Protein AF-A0A2G6D3D5-F1 (afdb_monomer_lite)

Foldseek 3Di:
DLVPDPPQQPDDVVSVVVSCVVVVHPSVVVVVVLVVVQVCCLVPVLVVLVPDPDDPVVSVVVQVVLCSHPPSRRHHNDD

Secondary structure (DSSP, 8-state):
-BTTB--GGG--HHHHHHHHHHTT--HHHHHHHHHHHHHHHHHHHHHHHHHSSS-HHHHHHHHHHHHTS-TTT------

Sequence (79 aa):
NLGKTKEWYTVTMAHFQSWADKSGIPWRAIKPRLDDTMSKARELWPGALKALPMDEAHKEGPGAHWARLQDDFTIKAAK

Structure (mmCIF, N/CA/C/O backbone):
data_AF-A0A2G6D3D5-F1
#
_entry.id   AF-A0A2G6D3D5-F1
#
loop_
_atom_site.group_PDB
_atom_site.id
_atom_site.type_symbol
_atom_site.label_atom_id
_atom_site.label_alt_id
_atom_site.label_comp_id
_atom_site.label_asym_id
_atom_site.label_entity_id
_atom_site.label_seq_id
_atom_site.pdbx_PDB_ins_code
_atom_site.Cartn_x
_atom_site.Cartn_y
_atom_site.Cartn_z
_atom_site.occupancy
_atom_site.B_iso_or_equiv
_atom_site.auth_seq_id
_atom_site.auth_comp_id
_atom_site.auth_asym_id
_atom_site.auth_atom_id
_atom_site.pdbx_PDB_model_num
ATOM 1 N N . ASN A 1 1 ? -14.120 5.288 -1.328 1.00 55.72 1 ASN A N 1
ATOM 2 C CA . ASN A 1 1 ? -13.181 6.043 -0.467 1.00 55.72 1 ASN A CA 1
ATOM 3 C C . ASN A 1 1 ? -13.097 5.405 0.899 1.00 55.72 1 ASN A C 1
ATOM 5 O O . ASN A 1 1 ? -14.140 5.208 1.517 1.00 55.72 1 ASN A O 1
ATOM 9 N N . LEU A 1 2 ? -11.882 5.120 1.363 1.00 64.00 2 LEU A N 1
ATOM 10 C CA . LEU A 1 2 ? -11.601 4.530 2.672 1.00 64.00 2 LEU A CA 1
ATOM 11 C C . LEU A 1 2 ? -11.885 5.558 3.788 1.00 64.00 2 LEU A C 1
ATOM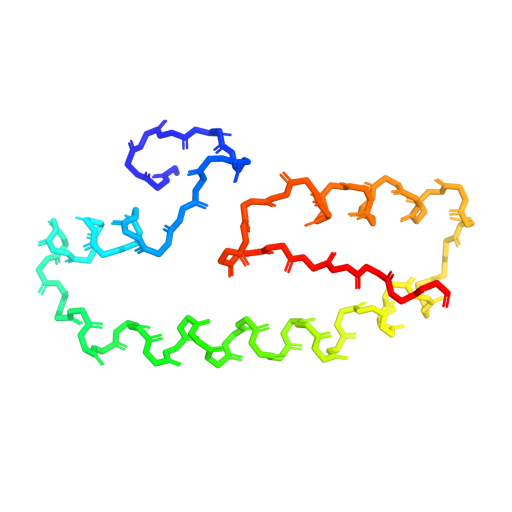 13 O O . LEU A 1 2 ? -10.994 6.237 4.274 1.00 64.00 2 LEU A O 1
ATOM 17 N N . GLY A 1 3 ? -13.161 5.781 4.118 1.00 61.94 3 GLY A N 1
ATOM 18 C CA . GLY A 1 3 ? -13.554 6.848 5.049 1.00 61.94 3 GLY A CA 1
ATOM 19 C C . GLY A 1 3 ? -13.518 8.254 4.436 1.00 61.94 3 GLY A C 1
ATOM 20 O O . GLY A 1 3 ? -13.046 9.191 5.063 1.00 61.94 3 GLY A O 1
ATOM 21 N N . LYS A 1 4 ? -14.035 8.413 3.208 1.00 66.12 4 LYS A N 1
ATOM 22 C CA . LYS A 1 4 ? -14.121 9.682 2.443 1.00 66.12 4 LYS A CA 1
ATOM 23 C C . LYS A 1 4 ? -12.794 10.287 1.951 1.00 66.12 4 LYS A C 1
ATOM 25 O O . LYS A 1 4 ? -12.868 11.086 1.022 1.00 66.12 4 LYS A O 1
ATOM 30 N N . THR A 1 5 ? -11.624 9.846 2.418 1.00 64.69 5 THR A N 1
ATOM 31 C CA . THR A 1 5 ? -10.336 10.293 1.853 1.00 64.69 5 THR A CA 1
ATOM 32 C C . THR A 1 5 ? -10.076 9.720 0.450 1.00 64.69 5 THR A C 1
ATOM 34 O O . THR A 1 5 ? -10.419 8.568 0.157 1.00 64.69 5 THR A O 1
ATOM 37 N N . LYS A 1 6 ? -9.507 10.558 -0.426 1.00 72.94 6 LYS A N 1
ATOM 38 C CA . LYS A 1 6 ? -8.926 10.193 -1.735 1.00 72.94 6 LYS A CA 1
ATOM 39 C C . LYS A 1 6 ? -7.404 10.382 -1.745 1.00 72.94 6 LYS A C 1
ATOM 41 O O . LYS A 1 6 ? -6.773 10.242 -2.789 1.00 72.94 6 LYS A O 1
ATOM 46 N N . GLU A 1 7 ? -6.824 10.732 -0.601 1.00 85.19 7 GLU A N 1
ATOM 47 C CA . GLU A 1 7 ? -5.395 10.984 -0.451 1.00 85.19 7 GLU A CA 1
ATOM 48 C C . GLU A 1 7 ? -4.654 9.656 -0.303 1.00 85.19 7 GLU A C 1
ATOM 50 O O . GLU A 1 7 ? -4.231 9.267 0.777 1.00 85.19 7 GLU A O 1
ATOM 55 N N . TRP A 1 8 ? -4.522 8.920 -1.405 1.00 85.69 8 TRP A N 1
ATOM 56 C CA . TRP A 1 8 ? -3.923 7.582 -1.403 1.00 85.69 8 TRP A CA 1
ATOM 57 C C . TRP A 1 8 ? -2.520 7.533 -0.784 1.00 85.69 8 TRP A C 1
ATOM 59 O O . TRP A 1 8 ? -2.163 6.536 -0.166 1.00 85.69 8 TRP A O 1
ATOM 69 N N . TYR A 1 9 ? -1.755 8.622 -0.885 1.00 90.88 9 TYR A N 1
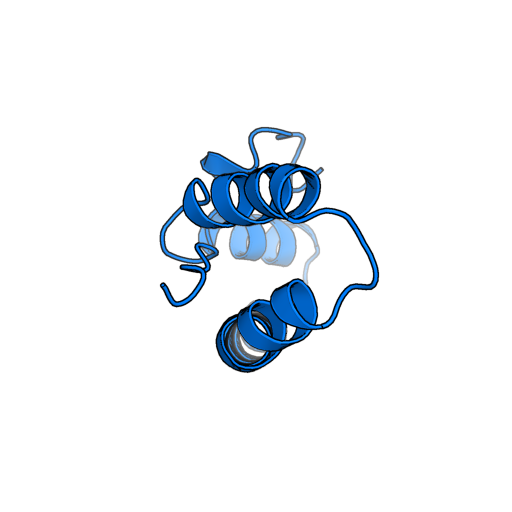ATOM 70 C CA . TYR A 1 9 ? -0.407 8.719 -0.323 1.00 90.88 9 TYR A CA 1
ATOM 71 C C . TYR A 1 9 ? -0.366 8.806 1.210 1.00 90.88 9 TYR A C 1
ATOM 73 O O . TYR A 1 9 ? 0.699 8.619 1.788 1.00 90.88 9 TYR A O 1
ATOM 81 N N . THR A 1 10 ? -1.495 9.062 1.879 1.00 89.94 10 THR A N 1
ATOM 82 C CA . THR A 1 10 ? -1.582 9.133 3.350 1.00 89.94 10 THR A CA 1
ATOM 83 C C . THR A 1 10 ? -2.260 7.909 3.967 1.00 89.94 10 THR A C 1
ATOM 85 O O . THR A 1 10 ? -2.322 7.786 5.190 1.00 89.94 10 THR A O 1
ATOM 88 N N . VAL A 1 11 ? -2.757 6.985 3.139 1.00 91.00 11 VAL A N 1
ATOM 89 C CA . VAL A 1 11 ? -3.445 5.776 3.599 1.00 91.00 11 VAL A CA 1
ATOM 90 C C . VAL A 1 11 ? -2.456 4.835 4.290 1.00 91.00 11 VAL A C 1
ATOM 92 O O . VAL A 1 11 ? -1.373 4.571 3.784 1.00 91.00 11 VAL A O 1
ATOM 95 N N . THR A 1 12 ? -2.874 4.299 5.434 1.00 93.12 12 THR A N 1
ATOM 96 C CA . THR A 1 12 ? -2.121 3.368 6.294 1.00 93.12 12 THR A CA 1
ATOM 97 C C . THR A 1 12 ? -3.024 2.213 6.728 1.00 93.12 12 THR A C 1
ATOM 99 O O . THR A 1 12 ? -4.250 2.283 6.569 1.00 93.12 12 THR A O 1
ATOM 102 N N . MET A 1 13 ? -2.463 1.163 7.327 1.00 94.31 13 MET A N 1
ATOM 103 C CA . MET A 1 13 ? -3.231 0.049 7.899 1.00 94.31 13 MET A CA 1
ATOM 104 C C . MET A 1 13 ? -4.260 0.528 8.934 1.00 94.31 13 MET A C 1
ATOM 106 O O . MET A 1 13 ? -5.352 -0.033 9.018 1.00 94.31 13 MET A O 1
ATOM 110 N N . ALA A 1 14 ? -3.975 1.619 9.655 1.00 93.50 14 ALA A N 1
ATOM 111 C CA . ALA A 1 14 ? -4.907 2.215 10.615 1.00 93.50 14 ALA A CA 1
ATOM 112 C C . ALA A 1 14 ? -6.199 2.728 9.953 1.00 93.50 14 ALA A C 1
ATOM 114 O O . ALA A 1 14 ? -7.275 2.656 10.549 1.00 93.50 14 ALA A O 1
ATOM 115 N N . HIS A 1 15 ? -6.129 3.196 8.703 1.00 93.00 15 HIS A N 1
ATOM 116 C CA . HIS A 1 15 ? -7.323 3.598 7.960 1.00 93.00 15 HIS A CA 1
ATOM 117 C C . HIS A 1 15 ? -8.218 2.388 7.651 1.00 93.00 15 HIS A C 1
ATOM 119 O O . HIS A 1 15 ? -9.442 2.474 7.784 1.00 93.00 15 HIS A O 1
ATOM 125 N N . PHE A 1 16 ? -7.619 1.246 7.297 1.00 92.75 16 PHE A N 1
ATOM 126 C CA . PHE A 1 16 ? -8.348 -0.009 7.099 1.00 92.75 16 PHE A CA 1
ATOM 127 C C . PHE A 1 16 ? -8.913 -0.555 8.408 1.00 92.75 16 PHE A C 1
ATOM 129 O O . PHE A 1 16 ? -10.047 -1.028 8.420 1.00 92.75 16 PHE A O 1
ATOM 136 N N . GLN A 1 17 ? -8.172 -0.440 9.509 1.00 95.06 17 GLN A N 1
ATOM 137 C CA . GLN A 1 17 ? -8.664 -0.815 10.830 1.00 95.06 17 GLN A CA 1
ATOM 138 C C . GLN A 1 17 ? -9.871 0.041 11.235 1.00 95.06 17 GLN A C 1
ATOM 140 O O . GLN A 1 17 ? -10.917 -0.508 11.562 1.00 95.06 17 GLN A O 1
ATOM 145 N N . SER A 1 18 ? -9.788 1.370 11.094 1.00 93.50 18 SER A N 1
ATOM 146 C CA . SER A 1 18 ? -10.919 2.268 11.373 1.00 93.50 18 SER A CA 1
ATOM 147 C C . SER A 1 18 ? -12.147 1.936 10.521 1.00 93.50 18 SER A C 1
ATOM 149 O O . SER A 1 18 ? -13.280 2.014 10.998 1.00 93.50 18 SER A O 1
ATOM 151 N N . TRP A 1 19 ? -11.943 1.561 9.255 1.00 93.25 19 TRP A N 1
ATOM 152 C CA . TRP A 1 19 ? -13.025 1.088 8.397 1.00 93.25 19 TRP A CA 1
ATOM 153 C C . TRP A 1 19 ? -13.614 -0.246 8.882 1.00 93.25 19 TRP A C 1
ATOM 155 O O . TRP A 1 19 ? -14.840 -0.370 8.921 1.00 93.25 19 TRP A O 1
ATOM 165 N N . ALA A 1 20 ? -12.779 -1.215 9.265 1.00 94.81 20 ALA A N 1
ATOM 166 C CA . ALA A 1 20 ? -13.221 -2.515 9.764 1.00 94.81 20 ALA A CA 1
ATOM 167 C C . ALA A 1 20 ? -14.055 -2.356 11.045 1.00 94.81 20 ALA A C 1
ATOM 169 O O . ALA A 1 20 ? -15.172 -2.871 11.110 1.00 94.81 20 ALA A O 1
ATOM 170 N N . ASP A 1 21 ? -13.576 -1.538 11.986 1.00 95.19 21 ASP A N 1
ATOM 171 C CA . ASP A 1 21 ? -14.264 -1.227 13.240 1.00 95.19 21 ASP A CA 1
ATOM 172 C C . ASP A 1 21 ? -15.631 -0.572 12.978 1.00 95.19 21 ASP A C 1
ATOM 174 O O . ASP A 1 21 ? -16.651 -1.018 13.501 1.00 95.19 21 ASP A O 1
ATOM 178 N N . LYS A 1 22 ? -15.687 0.432 12.088 1.00 93.88 22 LYS A N 1
ATOM 179 C CA . LYS A 1 22 ? -16.948 1.087 11.677 1.00 93.88 22 LYS A CA 1
ATOM 180 C C . LYS A 1 22 ? -17.910 0.150 10.950 1.00 93.88 22 LYS A C 1
ATOM 182 O O . LYS A 1 22 ? -19.111 0.399 10.953 1.00 93.88 22 LYS A O 1
ATOM 187 N N . SER A 1 23 ? -17.387 -0.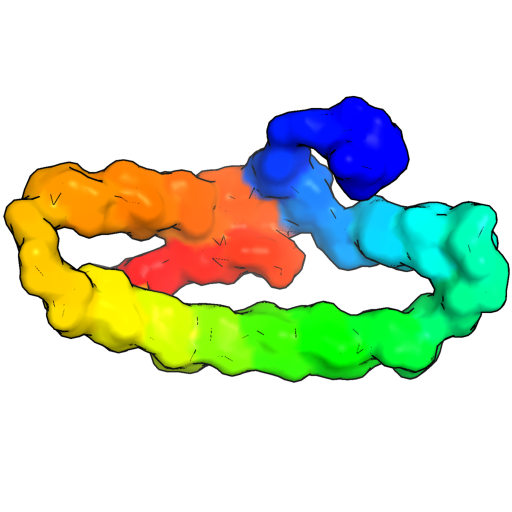894 10.316 1.00 93.88 23 SER A N 1
ATOM 188 C CA . SER A 1 23 ? -18.173 -1.889 9.583 1.00 93.88 23 SER A CA 1
ATOM 189 C C . SER A 1 23 ? -18.564 -3.089 10.454 1.00 93.88 23 SER A C 1
ATOM 191 O O . SER A 1 23 ? -19.206 -4.009 9.955 1.00 93.88 23 SER A O 1
ATOM 193 N N . GLY A 1 24 ? -18.170 -3.111 11.735 1.00 95.94 24 GLY A N 1
ATOM 194 C CA . GLY A 1 24 ? -18.413 -4.238 12.639 1.00 95.94 24 GLY A CA 1
ATOM 195 C C . GLY A 1 24 ? -17.636 -5.507 12.270 1.00 95.94 24 GLY A C 1
ATOM 196 O O . GLY A 1 24 ? -18.001 -6.600 12.701 1.00 95.94 24 GLY A O 1
ATOM 197 N N . ILE A 1 25 ? -16.579 -5.388 11.461 1.00 95.69 25 ILE A N 1
ATOM 198 C CA . ILE A 1 25 ? -15.763 -6.519 11.020 1.00 95.69 25 ILE A CA 1
ATOM 199 C C . ILE A 1 25 ? -14.540 -6.625 11.938 1.00 95.69 25 ILE A C 1
ATOM 201 O O . ILE A 1 25 ? -13.776 -5.666 12.039 1.00 95.69 25 ILE A O 1
ATOM 205 N N . PRO A 1 26 ? -14.284 -7.783 12.576 1.00 96.88 26 PRO A N 1
ATOM 206 C CA . PRO A 1 26 ? -13.121 -7.936 13.441 1.00 96.88 26 PRO A CA 1
ATOM 207 C C . PRO A 1 26 ? -11.810 -7.679 12.688 1.00 96.88 26 PRO A C 1
ATOM 209 O O . PRO A 1 26 ? -11.513 -8.371 11.711 1.00 96.88 26 PRO A O 1
ATOM 212 N N . TRP A 1 27 ? -10.972 -6.764 13.187 1.00 96.44 27 TRP A N 1
ATOM 213 C CA . TRP A 1 27 ? -9.683 -6.435 12.560 1.00 96.44 27 TRP A CA 1
ATOM 214 C C . TRP A 1 27 ? -8.793 -7.665 12.330 1.00 96.44 27 TRP A C 1
ATOM 216 O O . TRP A 1 27 ? -8.168 -7.803 11.279 1.00 96.44 27 TRP A O 1
ATOM 226 N N . ARG A 1 28 ? -8.829 -8.630 13.257 1.00 96.75 28 ARG A N 1
ATOM 227 C CA . ARG A 1 28 ? -8.129 -9.921 13.144 1.00 96.75 28 ARG A CA 1
ATOM 228 C C . ARG A 1 28 ? -8.485 -10.736 11.892 1.00 96.75 28 ARG A C 1
ATOM 230 O O . ARG A 1 28 ? -7.698 -11.582 11.493 1.00 96.75 28 ARG A O 1
ATOM 237 N N . ALA A 1 29 ? -9.655 -10.510 11.289 1.00 95.56 29 ALA A N 1
ATOM 238 C CA . ALA A 1 29 ? -10.076 -11.173 10.054 1.00 95.56 29 ALA A CA 1
ATOM 239 C C . ALA A 1 29 ? -9.607 -10.428 8.789 1.00 95.56 29 ALA A C 1
ATOM 241 O O . ALA A 1 29 ? -9.492 -11.038 7.725 1.00 95.56 29 ALA A O 1
ATOM 242 N N . ILE A 1 30 ? -9.331 -9.124 8.902 1.00 95.88 30 ILE A N 1
ATOM 243 C CA . ILE A 1 30 ? -8.915 -8.257 7.792 1.00 95.88 30 ILE A CA 1
ATOM 244 C C . ILE A 1 30 ? -7.393 -8.173 7.693 1.00 95.88 30 ILE A C 1
ATOM 246 O O . ILE A 1 30 ? -6.851 -8.375 6.606 1.00 95.88 30 ILE A O 1
ATOM 250 N N . LYS A 1 31 ? -6.698 -7.926 8.813 1.00 96.50 31 LYS A N 1
ATOM 251 C CA . LYS A 1 31 ? -5.246 -7.700 8.826 1.00 96.50 31 LYS A CA 1
ATOM 252 C C . LYS A 1 31 ? -4.457 -8.795 8.094 1.00 96.50 31 LYS A C 1
ATOM 254 O O . LYS A 1 31 ? -3.676 -8.434 7.219 1.00 96.50 31 LYS A O 1
ATOM 259 N N . PRO A 1 32 ? -4.691 -10.103 8.332 1.00 97.62 32 PRO A N 1
ATOM 260 C CA . PRO A 1 32 ? -3.919 -11.143 7.652 1.00 97.62 32 PRO A CA 1
ATOM 261 C C . PRO A 1 32 ? -4.098 -11.127 6.129 1.00 97.62 32 PRO A C 1
ATOM 263 O O . PRO A 1 32 ? -3.165 -11.435 5.396 1.00 97.62 32 PRO A O 1
ATOM 266 N N . ARG A 1 33 ? -5.282 -10.734 5.636 1.00 96.12 33 ARG A N 1
ATOM 267 C CA . ARG A 1 33 ? -5.536 -10.611 4.193 1.00 96.12 33 ARG A CA 1
ATOM 268 C C . ARG A 1 33 ? -4.810 -9.417 3.590 1.00 96.12 33 ARG A C 1
ATOM 270 O O . ARG A 1 33 ? -4.312 -9.523 2.474 1.00 96.12 33 ARG A O 1
ATOM 277 N N . LEU A 1 34 ? -4.759 -8.294 4.306 1.00 96.19 34 LEU A N 1
ATOM 278 C CA . LEU A 1 34 ? -4.004 -7.119 3.873 1.00 96.19 34 LEU A CA 1
ATOM 279 C C . LEU A 1 34 ? -2.500 -7.403 3.857 1.00 96.19 34 LEU A C 1
ATOM 281 O O . LEU A 1 34 ? -1.842 -7.069 2.875 1.00 96.19 34 LEU A O 1
ATOM 285 N N . ASP A 1 35 ? -1.986 -8.076 4.889 1.00 97.12 35 ASP A N 1
ATOM 286 C CA . ASP A 1 35 ? -0.583 -8.493 4.960 1.00 97.12 35 ASP A CA 1
ATOM 287 C C . ASP A 1 35 ? -0.221 -9.418 3.777 1.00 97.12 35 ASP A C 1
ATOM 289 O O . ASP A 1 35 ? 0.743 -9.148 3.059 1.00 97.12 35 ASP A O 1
ATOM 293 N N . ASP A 1 36 ? -1.024 -10.460 3.515 1.00 97.50 36 ASP A N 1
ATOM 294 C CA . ASP A 1 36 ? -0.824 -11.386 2.385 1.00 97.50 36 ASP A CA 1
ATOM 295 C C . ASP A 1 36 ? -0.909 -10.671 1.027 1.00 97.50 36 ASP A C 1
ATOM 297 O O . ASP A 1 36 ? -0.058 -10.861 0.157 1.00 97.50 36 ASP A O 1
ATOM 301 N N . THR A 1 37 ? -1.896 -9.785 0.861 1.00 96.12 37 THR A N 1
ATOM 302 C CA . THR A 1 37 ? -2.058 -8.988 -0.365 1.00 96.12 37 THR A CA 1
ATOM 303 C C . THR A 1 37 ? -0.830 -8.123 -0.615 1.00 96.12 37 THR A C 1
ATOM 305 O O . THR A 1 37 ? -0.313 -8.110 -1.730 1.00 96.12 37 THR A O 1
ATOM 308 N N . MET A 1 38 ? -0.331 -7.431 0.411 1.00 96.06 38 MET A N 1
ATOM 309 C CA . MET A 1 38 ? 0.853 -6.587 0.271 1.00 96.06 38 MET A CA 1
ATOM 310 C C . MET A 1 38 ? 2.129 -7.390 0.046 1.00 96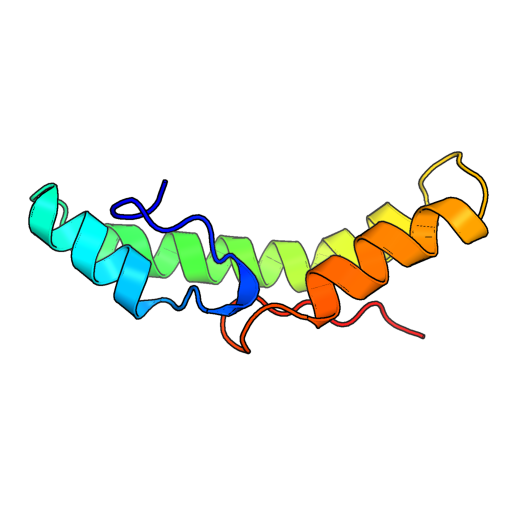.06 38 MET A C 1
ATOM 312 O O . MET A 1 38 ? 2.984 -6.945 -0.719 1.00 96.06 38 MET A O 1
ATOM 316 N N . SER A 1 39 ? 2.254 -8.573 0.652 1.00 96.25 39 SER A N 1
ATOM 317 C CA . SER A 1 39 ? 3.365 -9.489 0.370 1.00 96.25 39 SER A CA 1
ATOM 318 C C . SER A 1 39 ? 3.374 -9.888 -1.106 1.00 96.25 39 SER A C 1
ATOM 320 O O . SER A 1 39 ? 4.361 -9.657 -1.803 1.00 96.25 39 SER A O 1
ATOM 322 N N . LYS A 1 40 ? 2.239 -10.382 -1.616 1.00 96.38 40 LYS A N 1
ATOM 323 C CA . LYS A 1 40 ? 2.092 -10.792 -3.020 1.00 96.38 40 LYS A CA 1
ATOM 324 C C . LYS A 1 40 ? 2.263 -9.632 -3.987 1.00 96.38 40 LYS A C 1
ATOM 326 O O . LYS A 1 40 ? 2.883 -9.794 -5.030 1.00 96.38 40 LYS A O 1
ATOM 331 N N . ALA A 1 41 ? 1.744 -8.453 -3.651 1.00 95.06 41 ALA A N 1
ATOM 332 C CA . ALA A 1 41 ? 1.927 -7.267 -4.473 1.00 95.06 41 ALA A CA 1
ATOM 333 C C . ALA A 1 41 ? 3.415 -6.915 -4.587 1.00 95.06 41 ALA A C 1
ATOM 335 O O . ALA A 1 41 ? 3.909 -6.736 -5.693 1.00 95.06 41 ALA A O 1
ATOM 336 N N . ARG A 1 42 ? 4.157 -6.885 -3.474 1.00 94.50 42 ARG A N 1
ATOM 337 C CA . ARG A 1 42 ? 5.600 -6.587 -3.489 1.00 94.50 42 ARG A CA 1
ATOM 338 C C . ARG A 1 42 ? 6.419 -7.637 -4.239 1.00 94.50 42 ARG A C 1
ATOM 340 O O . ARG A 1 42 ? 7.394 -7.274 -4.887 1.00 94.50 42 ARG A O 1
ATOM 347 N N . GLU A 1 43 ? 6.017 -8.901 -4.170 1.00 95.00 43 GLU A N 1
ATOM 348 C CA . GLU A 1 43 ? 6.676 -10.006 -4.870 1.00 95.00 43 GLU A CA 1
ATOM 349 C C . GLU A 1 43 ? 6.404 -9.987 -6.384 1.00 95.00 43 GLU A C 1
ATOM 351 O O . GLU A 1 43 ? 7.327 -10.082 -7.190 1.00 95.00 43 GLU A O 1
ATOM 356 N N . LEU A 1 44 ? 5.138 -9.841 -6.782 1.00 94.88 44 LEU A N 1
ATOM 357 C CA . LEU A 1 44 ? 4.696 -10.096 -8.155 1.00 94.88 44 LEU A CA 1
ATOM 358 C C . LEU A 1 44 ? 4.638 -8.831 -9.017 1.00 94.88 44 LEU A C 1
ATOM 360 O O . LEU A 1 44 ? 4.954 -8.876 -10.208 1.00 94.88 44 LEU A O 1
ATOM 364 N N . TRP A 1 45 ? 4.234 -7.694 -8.441 1.00 93.12 45 TRP A N 1
ATOM 365 C CA . TRP A 1 45 ? 3.982 -6.466 -9.200 1.00 93.12 45 TRP A CA 1
ATOM 366 C C . TRP A 1 45 ? 5.215 -5.931 -9.939 1.00 93.12 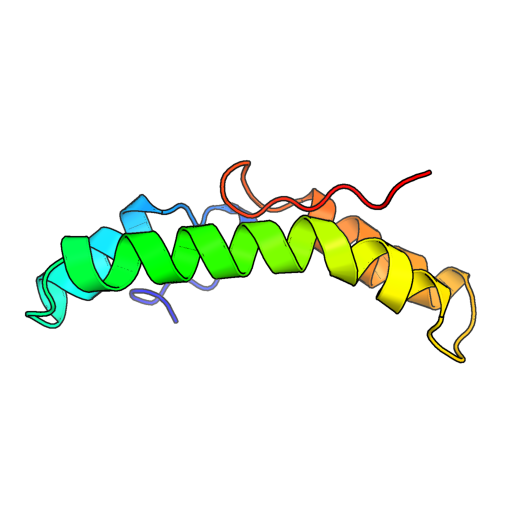45 TRP A C 1
ATOM 368 O O . TRP A 1 45 ? 5.076 -5.597 -11.118 1.00 93.12 45 TRP A O 1
ATOM 378 N N . PRO A 1 46 ? 6.424 -5.871 -9.337 1.00 91.00 46 PRO A N 1
ATOM 379 C CA . PRO A 1 46 ? 7.593 -5.354 -10.046 1.00 91.00 46 PRO A CA 1
ATOM 380 C C . PRO A 1 46 ? 7.927 -6.158 -11.307 1.00 91.00 46 PRO A C 1
ATOM 382 O O . PRO A 1 46 ? 8.307 -5.577 -12.322 1.00 91.00 46 PRO A O 1
ATOM 385 N N . GLY A 1 47 ? 7.756 -7.484 -11.262 1.00 91.75 47 GLY A N 1
ATOM 386 C CA . GLY A 1 47 ? 7.932 -8.354 -12.426 1.00 91.75 47 GLY A CA 1
ATOM 387 C C . GLY A 1 47 ? 6.825 -8.166 -13.463 1.00 91.75 47 GLY A C 1
ATOM 388 O O . GLY A 1 47 ? 7.110 -8.027 -14.652 1.00 91.75 47 GLY A O 1
ATOM 389 N N . ALA A 1 48 ? 5.5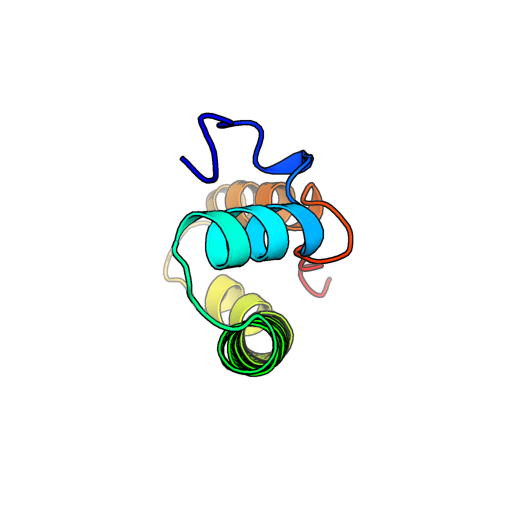69 -8.087 -13.014 1.00 90.94 48 ALA A N 1
ATOM 390 C CA . ALA A 1 48 ? 4.422 -7.870 -13.891 1.00 90.94 48 ALA A CA 1
ATOM 391 C C . ALA A 1 48 ? 4.523 -6.546 -14.667 1.00 90.94 48 ALA A C 1
ATOM 393 O O . ALA A 1 48 ? 4.277 -6.538 -15.870 1.00 90.94 48 ALA A O 1
ATOM 394 N N . LEU A 1 49 ? 4.949 -5.455 -14.015 1.00 89.44 49 LEU A N 1
ATOM 395 C CA . LEU A 1 49 ? 5.137 -4.146 -14.653 1.00 89.44 49 LEU A CA 1
ATOM 396 C C . LEU A 1 49 ? 6.153 -4.214 -15.804 1.00 89.44 49 LEU A C 1
ATOM 398 O O . LEU A 1 49 ? 5.900 -3.664 -16.876 1.00 89.44 49 LEU A O 1
ATOM 402 N N . LYS A 1 50 ? 7.266 -4.938 -15.615 1.00 88.44 50 LYS A N 1
ATOM 403 C CA . LYS A 1 50 ? 8.287 -5.139 -16.659 1.00 88.44 50 LYS A CA 1
ATOM 404 C C . LYS A 1 50 ? 7.720 -5.899 -17.863 1.00 88.44 50 LYS A C 1
ATOM 406 O O . LYS A 1 50 ? 8.007 -5.530 -18.999 1.00 88.44 50 LYS A O 1
ATOM 411 N N . ALA A 1 51 ? 6.870 -6.896 -17.618 1.00 90.69 51 ALA A N 1
ATOM 412 C CA . ALA A 1 51 ? 6.283 -7.753 -18.650 1.00 90.69 51 ALA A CA 1
ATOM 413 C C . ALA A 1 51 ? 5.127 -7.114 -19.448 1.00 90.69 51 ALA A C 1
ATOM 415 O O . ALA A 1 51 ? 4.661 -7.716 -20.416 1.00 90.69 51 ALA A O 1
ATOM 416 N N . LEU A 1 52 ? 4.640 -5.923 -19.073 1.00 88.94 52 LEU A N 1
ATOM 417 C CA . LEU A 1 52 ? 3.547 -5.272 -19.800 1.00 88.94 52 LEU A CA 1
ATOM 418 C C . LEU A 1 52 ? 3.975 -4.879 -21.230 1.00 88.94 52 LEU A C 1
ATOM 420 O O . LEU A 1 52 ? 5.046 -4.284 -21.399 1.00 88.94 52 LEU A O 1
ATOM 424 N N . PRO A 1 53 ? 3.134 -5.134 -22.254 1.00 89.06 53 PRO A N 1
ATOM 425 C CA . PRO A 1 53 ? 3.419 -4.797 -23.648 1.00 89.06 53 PRO A CA 1
ATOM 426 C C . PRO A 1 53 ? 3.117 -3.315 -23.917 1.00 89.06 53 PRO A C 1
ATOM 428 O O . PRO A 1 53 ? 2.213 -2.968 -24.674 1.00 89.06 53 PRO A O 1
ATOM 431 N N . MET A 1 54 ? 3.837 -2.427 -23.239 1.00 88.44 54 MET A N 1
ATOM 432 C CA . MET A 1 54 ? 3.707 -0.981 -23.389 1.00 88.44 54 MET A CA 1
ATOM 433 C C . MET A 1 54 ? 5.076 -0.309 -23.356 1.00 88.44 54 MET A C 1
ATOM 435 O O . MET A 1 54 ? 6.040 -0.897 -22.869 1.00 88.44 54 MET A O 1
ATOM 439 N N . ASP A 1 55 ? 5.136 0.918 -23.871 1.00 89.00 55 ASP A N 1
ATOM 440 C CA . ASP A 1 55 ? 6.353 1.728 -23.874 1.00 89.00 55 ASP A CA 1
ATOM 441 C C . ASP A 1 55 ? 6.911 1.926 -22.455 1.00 89.00 55 ASP A C 1
ATOM 443 O O . ASP A 1 55 ? 6.149 2.110 -21.499 1.00 89.00 55 ASP A O 1
ATOM 447 N N . GLU A 1 56 ? 8.237 1.896 -22.318 1.00 85.00 56 GLU A N 1
ATOM 448 C CA . GLU A 1 56 ? 8.915 2.031 -21.025 1.00 85.00 56 GLU A CA 1
ATOM 449 C C . GLU A 1 56 ? 8.589 3.363 -20.333 1.00 85.00 56 GLU A C 1
ATOM 451 O O . GLU A 1 56 ? 8.354 3.373 -19.124 1.00 85.00 56 GLU A O 1
ATOM 456 N N . ALA A 1 57 ? 8.429 4.461 -21.082 1.00 87.25 57 ALA A N 1
ATOM 457 C CA . ALA A 1 57 ? 8.055 5.757 -20.515 1.00 87.25 57 ALA A CA 1
ATOM 458 C C . ALA A 1 57 ? 6.663 5.722 -19.857 1.00 87.25 57 ALA A C 1
ATOM 460 O O . ALA A 1 57 ? 6.414 6.391 -18.853 1.00 87.25 57 ALA A O 1
ATOM 461 N N . HIS A 1 58 ? 5.743 4.895 -20.366 1.00 86.69 58 HIS A N 1
ATOM 462 C CA . HIS A 1 58 ? 4.428 4.721 -19.748 1.00 86.69 58 HIS A CA 1
ATOM 463 C C . HIS A 1 58 ? 4.474 3.867 -18.474 1.00 86.69 58 HIS A C 1
ATOM 465 O O . HIS A 1 58 ? 3.587 4.000 -17.627 1.00 86.69 58 HIS A O 1
ATOM 471 N N . LYS A 1 59 ? 5.497 3.019 -18.302 1.00 84.94 59 LYS A N 1
ATOM 472 C CA . LYS A 1 59 ? 5.691 2.202 -17.090 1.00 84.94 59 LYS A CA 1
ATOM 473 C C . LYS A 1 59 ? 6.244 3.019 -15.918 1.00 84.94 59 LYS A C 1
ATOM 475 O O . LYS A 1 59 ? 6.008 2.657 -14.761 1.00 84.94 59 LYS A O 1
ATOM 480 N N . GLU A 1 60 ? 6.904 4.147 -16.192 1.00 87.19 60 GLU A N 1
ATOM 481 C CA . GLU A 1 60 ? 7.437 5.049 -15.163 1.00 87.19 60 GLU A CA 1
ATOM 482 C C . GLU A 1 60 ? 6.337 5.626 -14.264 1.00 87.19 60 GLU A C 1
ATOM 484 O O . GLU A 1 60 ? 6.492 5.664 -13.043 1.00 87.19 60 GLU A O 1
ATOM 489 N N . GLY A 1 61 ? 5.199 6.025 -14.843 1.00 89.44 61 GLY A N 1
ATOM 490 C CA . GLY A 1 61 ? 4.076 6.616 -14.106 1.00 89.44 61 GLY A CA 1
ATOM 491 C C . GLY A 1 61 ? 3.536 5.703 -12.995 1.00 89.44 61 GLY A C 1
ATOM 492 O O . GLY A 1 61 ? 3.528 6.109 -11.828 1.00 89.44 61 GLY A O 1
ATOM 493 N N . PRO A 1 62 ? 3.123 4.461 -13.311 1.00 88.81 62 PRO A N 1
ATOM 494 C CA . PRO A 1 62 ? 2.729 3.473 -12.313 1.00 88.81 62 PRO A CA 1
ATOM 495 C C . PRO A 1 62 ? 3.828 3.208 -11.281 1.00 88.81 62 PRO A C 1
ATOM 497 O O . PRO A 1 62 ? 3.545 3.227 -10.084 1.00 88.81 62 PRO A O 1
ATOM 500 N N . GLY A 1 63 ? 5.081 3.017 -11.710 1.00 89.75 63 GLY A N 1
ATOM 501 C CA . GLY A 1 63 ? 6.205 2.790 -10.794 1.00 89.75 63 GLY A CA 1
ATOM 502 C C . GLY A 1 63 ? 6.380 3.929 -9.782 1.00 89.75 63 GLY A C 1
ATOM 503 O O . GLY A 1 63 ? 6.456 3.689 -8.575 1.00 89.75 63 GLY A O 1
ATOM 504 N N . ALA A 1 64 ? 6.360 5.174 -10.258 1.00 91.12 64 ALA A N 1
ATOM 505 C CA . ALA A 1 64 ? 6.452 6.364 -9.420 1.00 91.12 64 ALA A CA 1
ATOM 506 C C . ALA A 1 64 ? 5.240 6.518 -8.490 1.00 91.12 64 ALA A C 1
ATOM 508 O O . ALA A 1 64 ? 5.399 6.925 -7.340 1.00 91.12 64 ALA A O 1
ATOM 509 N N . HIS A 1 65 ? 4.034 6.183 -8.954 1.00 91.25 65 HIS A N 1
ATOM 510 C CA . HIS A 1 65 ? 2.831 6.232 -8.126 1.00 91.25 65 HIS A CA 1
ATOM 511 C C . HIS A 1 65 ? 2.929 5.279 -6.929 1.00 91.25 65 HIS A C 1
ATOM 513 O O . HIS A 1 65 ? 2.764 5.714 -5.788 1.00 91.25 65 HIS A O 1
ATOM 519 N N . TRP A 1 66 ? 3.259 4.008 -7.174 1.00 92.25 66 TRP A N 1
ATOM 520 C CA . TRP A 1 66 ? 3.383 2.997 -6.121 1.00 92.25 66 TRP A CA 1
ATOM 521 C C . TRP A 1 66 ? 4.514 3.302 -5.131 1.00 92.25 66 TRP A C 1
ATOM 523 O O . TRP A 1 66 ? 4.375 3.018 -3.942 1.00 92.25 66 TRP A O 1
ATOM 533 N N . ALA A 1 67 ? 5.598 3.936 -5.588 1.00 91.81 67 ALA A N 1
ATOM 534 C CA . ALA A 1 67 ? 6.694 4.365 -4.721 1.00 91.81 67 ALA A CA 1
ATOM 535 C C . ALA A 1 67 ? 6.324 5.541 -3.793 1.00 91.81 67 ALA A C 1
ATOM 537 O O . ALA A 1 67 ? 6.958 5.713 -2.753 1.00 91.81 67 ALA A O 1
ATOM 538 N N . ARG A 1 68 ? 5.311 6.349 -4.146 1.00 93.44 68 ARG A N 1
ATOM 539 C CA . ARG A 1 68 ? 4.858 7.521 -3.367 1.00 93.44 68 ARG A CA 1
ATOM 540 C C . ARG A 1 68 ? 3.826 7.194 -2.290 1.00 93.44 68 ARG A C 1
ATOM 542 O O . ARG A 1 68 ? 3.474 8.082 -1.517 1.00 93.44 68 ARG A O 1
ATOM 549 N N . LEU A 1 69 ? 3.306 5.969 -2.257 1.00 93.25 69 LEU A N 1
ATOM 550 C CA . LEU A 1 69 ? 2.428 5.525 -1.176 1.00 93.25 69 LEU A CA 1
ATOM 551 C C . LEU A 1 69 ? 3.199 5.468 0.151 1.00 93.25 69 LEU A C 1
ATOM 553 O O . LEU A 1 69 ? 4.425 5.354 0.162 1.00 93.25 69 LEU A O 1
ATOM 557 N N . GLN A 1 70 ? 2.472 5.523 1.266 1.00 93.38 70 GLN A N 1
ATOM 558 C CA . GLN A 1 70 ? 3.044 5.360 2.604 1.00 93.38 70 GLN A CA 1
ATOM 559 C C . GLN A 1 70 ? 3.652 3.953 2.781 1.00 93.38 70 GLN A C 1
ATOM 561 O O . GLN A 1 70 ? 3.262 3.022 2.080 1.00 93.38 70 GLN A O 1
ATOM 566 N N . ASP A 1 71 ? 4.596 3.788 3.712 1.00 92.12 71 ASP A N 1
ATOM 567 C CA . ASP A 1 71 ? 5.371 2.556 3.944 1.00 92.12 71 ASP A CA 1
ATOM 568 C C . ASP A 1 71 ? 4.551 1.255 4.021 1.00 92.12 71 ASP A C 1
ATOM 570 O O . ASP A 1 71 ? 4.989 0.218 3.513 1.00 92.12 71 ASP A O 1
ATOM 574 N N . ASP A 1 72 ? 3.338 1.299 4.577 1.00 93.50 72 ASP A N 1
ATOM 575 C CA . ASP A 1 72 ? 2.430 0.151 4.643 1.00 93.50 72 ASP A CA 1
ATOM 576 C C . ASP A 1 72 ? 2.077 -0.382 3.245 1.00 93.50 72 ASP A C 1
ATOM 578 O O . ASP A 1 72 ? 1.920 -1.594 3.067 1.00 93.50 72 ASP A O 1
ATOM 582 N N . PHE A 1 73 ? 2.013 0.505 2.247 1.00 94.12 73 PHE A N 1
ATOM 583 C CA . PHE A 1 73 ? 1.548 0.229 0.885 1.00 94.12 73 PHE A CA 1
ATOM 584 C C . PHE A 1 73 ? 2.572 0.522 -0.216 1.00 94.12 73 PHE A C 1
ATOM 586 O O . PHE A 1 73 ? 2.330 0.172 -1.370 1.00 94.12 73 PHE A O 1
ATOM 593 N N . THR A 1 74 ? 3.714 1.132 0.108 1.00 94.81 74 THR A N 1
ATOM 594 C CA . THR A 1 74 ? 4.751 1.434 -0.881 1.00 94.81 74 THR A CA 1
ATOM 595 C C . THR A 1 74 ? 5.276 0.151 -1.521 1.00 94.81 74 THR A C 1
ATOM 597 O O . THR A 1 74 ? 5.532 -0.863 -0.851 1.00 94.81 74 THR A O 1
ATOM 600 N N . ILE A 1 75 ? 5.439 0.201 -2.842 1.00 93.31 75 ILE A N 1
ATOM 601 C CA . ILE A 1 75 ? 6.091 -0.848 -3.623 1.00 93.31 75 ILE A CA 1
ATOM 602 C C . ILE A 1 75 ? 7.214 -0.186 -4.403 1.00 93.31 75 ILE A C 1
ATOM 604 O O . ILE A 1 75 ? 6.987 0.624 -5.301 1.00 93.31 75 ILE A O 1
ATOM 608 N N . LYS A 1 76 ? 8.449 -0.542 -4.056 1.00 83.25 76 LYS A N 1
ATOM 609 C CA . LYS A 1 76 ? 9.626 -0.091 -4.791 1.00 83.25 76 LYS A CA 1
ATOM 610 C C . LYS A 1 76 ? 9.768 -0.981 -6.017 1.00 83.25 76 LYS A C 1
ATOM 612 O O . LYS A 1 76 ? 10.010 -2.178 -5.881 1.00 83.25 76 LYS A O 1
ATOM 617 N N . ALA A 1 77 ? 9.603 -0.408 -7.207 1.00 68.25 77 ALA A N 1
ATOM 618 C CA . ALA A 1 77 ? 9.989 -1.099 -8.427 1.00 68.25 77 ALA A CA 1
ATOM 619 C C . ALA A 1 77 ? 11.487 -1.431 -8.327 1.00 68.25 77 ALA A C 1
ATOM 621 O O . ALA A 1 77 ? 12.301 -0.555 -8.025 1.00 68.25 77 ALA A O 1
ATOM 622 N N . ALA A 1 78 ? 11.845 -2.703 -8.502 1.00 59.12 78 ALA A N 1
ATOM 623 C CA . ALA A 1 78 ? 13.245 -3.102 -8.544 1.00 59.12 78 ALA A CA 1
ATOM 624 C C . ALA A 1 78 ? 13.913 -2.401 -9.735 1.00 59.12 78 ALA A C 1
ATOM 626 O O . ALA A 1 78 ? 13.428 -2.558 -10.863 1.00 59.12 78 ALA A O 1
ATOM 627 N N . LYS A 1 79 ? 14.977 -1.633 -9.450 1.00 49.12 79 LYS A N 1
ATOM 628 C CA . LYS A 1 79 ? 15.844 -1.016 -10.466 1.00 49.12 79 LYS A CA 1
ATOM 629 C C . LYS A 1 79 ? 16.277 -2.033 -11.520 1.00 49.12 79 LYS A C 1
ATOM 631 O O . LYS A 1 79 ? 16.404 -3.232 -11.181 1.00 49.12 79 LYS A O 1
#

pLDDT: mean 89.07, std 10.35, range [49.12, 97.62]

Radius of gyration: 14.59 Å; chains: 1; bounding box: 34×22×37 Å